Protein AF-E4YH10-F1 (afdb_monomer_lite)

pLDDT: mean 74.21, std 16.74, range [39.47, 96.31]

Sequence (115 aa):
MAQTSARSKVENLEGLCTPENDPGCDHICVMNPLYGALCNCHFGYKLYEDKKTCVLTREILEAGERELEENYAVPVAIICLVGALVIFIMSAVTWYCVTRTPETSHNGSVIVSYY

Organism: Oikopleura dioica (NCBI:txid34765)

Foldseek 3Di:
DDDDDDDDPPPPQQAAVDPVRHNQAPDDWDQDPVPGIFHDDDPQWDQDPVRHDTHGDPVVVVVVVVVCPPVPVVVVVVVVVVVVVVVVVVVVVVVVVVVPDDDPDDDDDDDDDDD

Secondary structure (DSSP, 8-state):
----------S-----SSTTS----SSEEEEETTTEEEEE--TTEEE-TTSS-EEEPHHHHHHHHHHHHHHHHHHHHHHHHHHHHHHHHHHHHHHHHHHH------S--------

Radius of gyration: 35.58 Å; chains: 1; bounding box: 69×24×108 Å

Structure (mmCIF, N/CA/C/O backbone):
data_AF-E4YH10-F1
#
_entry.id   AF-E4YH10-F1
#
loop_
_atom_site.group_PDB
_atom_site.id
_atom_site.type_symbol
_atom_site.label_atom_id
_atom_site.label_alt_id
_atom_site.label_comp_id
_atom_site.label_asym_id
_atom_site.label_entity_id
_atom_site.label_seq_id
_atom_site.pdbx_PDB_ins_code
_atom_site.Cartn_x
_atom_site.Cartn_y
_atom_site.Cartn_z
_atom_site.occupancy
_atom_site.B_iso_or_equiv
_atom_site.auth_seq_id
_atom_site.auth_comp_id
_atom_site.auth_asym_id
_atom_site.auth_atom_id
_atom_site.pdbx_PDB_model_num
ATOM 1 N N . MET A 1 1 ? -39.435 10.666 54.383 1.00 40.00 1 MET A N 1
ATOM 2 C CA . MET A 1 1 ? -38.283 10.970 53.510 1.00 40.00 1 MET A CA 1
ATOM 3 C C . MET A 1 1 ? -38.127 9.814 52.535 1.00 40.00 1 MET A C 1
ATOM 5 O O . MET A 1 1 ? -37.669 8.761 52.944 1.00 40.00 1 MET A O 1
ATOM 9 N N . ALA A 1 2 ? -38.574 9.967 51.292 1.00 39.47 2 ALA A N 1
ATOM 10 C CA . ALA A 1 2 ? -38.224 9.060 50.201 1.00 39.47 2 ALA A CA 1
ATOM 11 C C . ALA A 1 2 ? -38.155 9.916 48.935 1.00 39.47 2 ALA A C 1
ATOM 13 O O . ALA A 1 2 ? -39.159 10.187 48.285 1.00 39.47 2 ALA A O 1
ATOM 14 N N . GLN A 1 3 ? -36.969 10.463 48.683 1.00 47.22 3 GLN A N 1
ATOM 15 C CA . GLN A 1 3 ? -36.631 11.077 47.409 1.00 47.22 3 GLN A CA 1
ATOM 16 C C . GLN A 1 3 ? -36.174 9.941 46.490 1.00 47.22 3 GLN A C 1
ATOM 18 O O . GLN A 1 3 ? -35.105 9.381 46.711 1.00 47.22 3 GLN A O 1
ATOM 23 N N . THR A 1 4 ? -36.948 9.593 45.465 1.00 49.22 4 THR A N 1
ATOM 24 C CA . THR A 1 4 ? -36.428 8.832 44.319 1.00 49.22 4 THR A CA 1
ATOM 25 C C . THR A 1 4 ? -36.521 9.722 43.094 1.00 49.22 4 THR A C 1
ATOM 27 O O . THR A 1 4 ? -37.566 9.875 42.468 1.00 49.22 4 THR A O 1
ATOM 30 N N . SER A 1 5 ? -35.392 10.386 42.868 1.00 53.03 5 SER A N 1
ATOM 31 C CA . SER A 1 5 ? -35.070 11.301 41.782 1.00 53.03 5 SER A CA 1
ATOM 32 C C . SER A 1 5 ? -35.198 10.619 40.416 1.00 53.03 5 SER A C 1
ATOM 34 O O . SER A 1 5 ? -34.693 9.516 40.214 1.00 53.03 5 SER A O 1
ATOM 36 N N . ALA A 1 6 ? -35.868 11.287 39.480 1.00 66.00 6 ALA A N 1
ATOM 37 C CA . ALA A 1 6 ? -35.990 10.880 38.089 1.00 66.00 6 ALA A CA 1
ATOM 38 C C . ALA A 1 6 ? -34.638 10.953 37.355 1.00 66.00 6 ALA A C 1
ATOM 40 O O . ALA A 1 6 ? -33.930 11.955 37.462 1.00 66.00 6 ALA A O 1
ATOM 41 N N . ARG A 1 7 ? -34.320 9.961 36.511 1.00 46.22 7 ARG A N 1
ATOM 42 C CA . ARG A 1 7 ? -33.415 10.177 35.371 1.00 46.22 7 ARG A CA 1
ATOM 43 C C . ARG A 1 7 ? -33.702 9.206 34.221 1.00 46.22 7 ARG A C 1
ATOM 45 O O . ARG A 1 7 ? -33.315 8.050 34.256 1.00 46.22 7 ARG A O 1
ATOM 52 N N . SER A 1 8 ? -34.362 9.766 33.209 1.00 41.66 8 SER A N 1
ATOM 53 C CA . SER A 1 8 ? -34.231 9.488 31.775 1.00 41.66 8 SER A CA 1
ATOM 54 C C . SER A 1 8 ? -34.329 8.034 31.303 1.00 41.66 8 SER A C 1
ATOM 56 O O . SER A 1 8 ? -33.348 7.298 31.256 1.00 41.66 8 SER A O 1
ATOM 58 N N . LYS A 1 9 ? -35.503 7.695 30.766 1.00 49.12 9 LYS A N 1
ATOM 59 C CA . LYS A 1 9 ? -35.609 6.775 29.634 1.00 49.12 9 LYS A CA 1
ATOM 60 C C . LYS A 1 9 ? -34.739 7.348 28.506 1.00 49.12 9 LYS A C 1
ATOM 62 O O . LYS A 1 9 ? -35.106 8.345 27.895 1.00 49.12 9 LYS A O 1
ATOM 67 N N . VAL A 1 10 ? -33.533 6.813 28.324 1.00 49.00 10 VAL A N 1
ATOM 68 C CA . VAL A 1 10 ? -32.699 7.105 27.153 1.00 49.00 10 VAL A CA 1
ATOM 69 C C . VAL A 1 10 ? -33.369 6.392 25.985 1.00 49.00 10 VAL A C 1
ATOM 71 O O . VAL A 1 10 ? -33.226 5.186 25.810 1.00 49.00 10 VAL A O 1
ATOM 74 N N . GLU A 1 11 ? -34.186 7.122 25.234 1.00 46.09 11 GLU A N 1
ATOM 75 C CA . GLU A 1 11 ? -34.761 6.669 23.968 1.00 46.09 11 GLU A CA 1
ATOM 76 C C . GLU A 1 11 ? -33.664 6.645 22.891 1.00 46.09 11 GLU A C 1
ATOM 78 O O . GLU A 1 11 ? -33.634 7.507 22.021 1.00 46.09 11 GLU A O 1
ATOM 83 N N . ASN A 1 12 ? -32.720 5.700 23.012 1.00 43.00 12 ASN A N 1
ATOM 84 C CA . ASN A 1 12 ? -31.953 5.098 21.912 1.00 43.00 12 ASN A CA 1
ATOM 85 C C . ASN A 1 12 ? -31.092 3.920 22.432 1.00 43.00 12 ASN A C 1
ATOM 87 O O . ASN A 1 12 ? -29.883 4.047 22.610 1.00 43.00 12 ASN A O 1
ATOM 91 N N . LEU A 1 13 ? -31.712 2.780 22.762 1.00 51.66 13 LEU A N 1
ATOM 92 C CA . LEU A 1 13 ? -30.978 1.516 22.934 1.00 51.66 13 LEU A CA 1
ATOM 93 C C . LEU A 1 13 ? -30.876 0.839 21.562 1.00 51.66 13 LEU A C 1
ATOM 95 O O . LEU A 1 13 ? -31.667 -0.047 21.240 1.00 51.66 13 LEU A O 1
ATOM 99 N N . GLU A 1 14 ? -29.924 1.266 20.736 1.00 56.16 14 GLU A N 1
ATOM 100 C CA . GLU A 1 14 ? -29.507 0.448 19.596 1.00 56.16 14 GLU A CA 1
ATOM 101 C C . GLU A 1 14 ? -28.621 -0.690 20.129 1.00 56.16 14 GLU A C 1
ATOM 103 O O . GLU A 1 14 ? -27.421 -0.517 20.313 1.00 56.16 14 GLU A O 1
ATOM 108 N N . GLY A 1 15 ? -29.232 -1.840 20.426 1.00 65.62 15 GLY A N 1
ATOM 109 C CA . GLY A 1 15 ? -28.529 -3.104 20.683 1.00 65.62 15 GLY A CA 1
ATOM 110 C C . GLY A 1 15 ? -27.883 -3.271 22.066 1.00 65.62 15 GLY A C 1
ATOM 111 O O . GLY A 1 15 ? -27.618 -2.323 22.804 1.00 65.62 15 GLY A O 1
ATOM 112 N N . LEU A 1 16 ? -27.648 -4.531 22.430 1.00 76.62 16 LEU A N 1
ATOM 113 C CA . LEU A 1 16 ? -26.804 -4.951 23.552 1.00 76.62 16 LEU A CA 1
ATOM 114 C C . LEU A 1 16 ? -25.562 -5.613 22.948 1.00 76.62 16 LEU A C 1
ATOM 116 O O . LEU A 1 16 ? -25.636 -6.146 21.851 1.00 76.62 16 LEU A O 1
ATOM 120 N N . CYS A 1 17 ? -24.436 -5.672 23.658 1.00 82.62 17 CYS A N 1
ATOM 121 C CA . CYS A 1 17 ? -23.298 -6.479 23.194 1.00 82.62 17 CYS A CA 1
ATOM 122 C C . CYS A 1 17 ? -23.582 -7.983 23.391 1.00 82.62 17 CYS A C 1
ATOM 124 O O . CYS A 1 17 ? -22.970 -8.641 24.233 1.00 82.62 17 CYS A O 1
ATOM 126 N N . THR A 1 18 ? -24.577 -8.508 22.676 1.00 81.00 18 THR A N 1
ATOM 127 C CA . THR A 1 18 ? -24.990 -9.909 22.656 1.00 81.00 18 THR A CA 1
ATOM 128 C C . THR A 1 18 ? -25.047 -10.398 21.212 1.00 81.00 18 THR A C 1
ATOM 130 O O . THR A 1 18 ? -25.370 -9.623 20.315 1.00 81.00 18 THR A O 1
ATOM 133 N N . PRO A 1 19 ? -24.791 -11.693 20.965 1.00 74.81 19 PRO A N 1
ATOM 134 C CA . PRO A 1 19 ? -24.791 -12.245 19.609 1.00 74.81 19 PRO A CA 1
ATOM 135 C C . PRO A 1 19 ? -26.141 -12.107 18.883 1.00 74.81 19 PRO A C 1
ATOM 137 O O . PRO A 1 19 ? -26.181 -12.115 17.659 1.00 74.81 19 PRO A O 1
ATOM 140 N N . GLU A 1 20 ? -27.247 -11.981 19.620 1.00 74.75 20 GLU A N 1
ATOM 141 C CA . GLU A 1 20 ? -28.595 -11.827 19.057 1.00 74.75 20 GLU A CA 1
ATOM 142 C C . GLU A 1 20 ? -28.966 -10.371 18.735 1.00 74.75 20 GLU A C 1
ATOM 144 O O . GLU A 1 20 ? -29.889 -10.149 17.957 1.00 74.75 20 GLU A O 1
A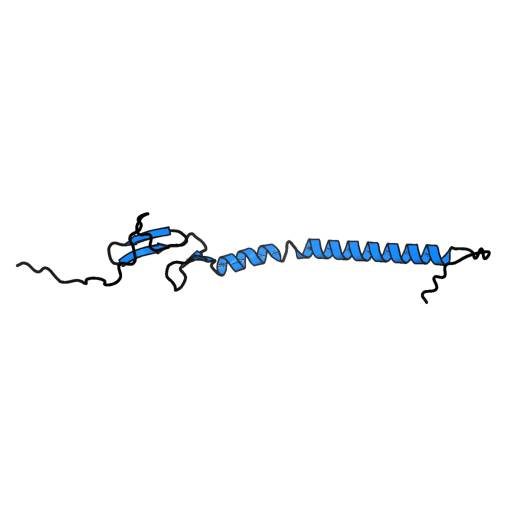TOM 149 N N . ASN A 1 21 ? -28.293 -9.381 19.334 1.00 67.88 21 ASN A N 1
ATOM 150 C CA . ASN A 1 21 ? -28.639 -7.960 19.200 1.00 67.88 21 ASN A CA 1
ATOM 151 C C . ASN A 1 21 ? -27.394 -7.070 19.082 1.00 67.88 21 ASN A C 1
ATOM 153 O O . ASN A 1 21 ? -27.331 -6.021 19.725 1.00 67.88 21 ASN A O 1
ATOM 157 N N . ASP A 1 22 ? -26.420 -7.491 18.272 1.00 74.06 22 ASP A N 1
ATOM 158 C CA . ASP A 1 22 ? -25.169 -6.757 18.100 1.00 74.06 22 ASP A CA 1
ATOM 159 C C . ASP A 1 22 ? -25.412 -5.388 17.426 1.00 74.06 22 ASP A C 1
ATOM 161 O O . ASP A 1 22 ? -26.100 -5.314 16.401 1.00 74.06 22 ASP A O 1
ATOM 165 N N . PRO A 1 23 ? -24.862 -4.290 17.972 1.00 78.44 23 PRO A N 1
ATOM 166 C CA . PRO A 1 23 ?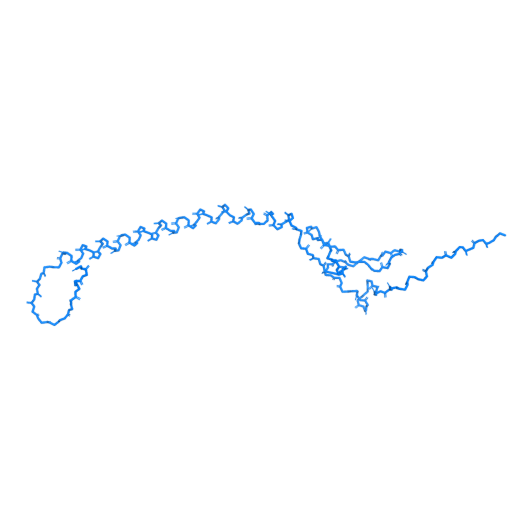 -25.011 -2.953 17.395 1.00 78.44 23 PRO A CA 1
ATOM 167 C C . PRO A 1 23 ? -24.250 -2.751 16.068 1.00 78.44 23 PRO A C 1
ATOM 169 O O . PRO A 1 23 ? -24.390 -1.690 15.450 1.00 78.44 23 PRO A O 1
ATOM 172 N N . GLY A 1 24 ? -23.472 -3.741 15.618 1.00 85.00 24 GLY A N 1
ATOM 173 C CA . GLY A 1 24 ? -22.691 -3.715 14.385 1.00 85.00 24 GLY A CA 1
ATOM 174 C C . GLY A 1 24 ? -21.337 -3.031 14.554 1.00 85.00 24 GLY A C 1
ATOM 175 O O . GLY A 1 24 ? -20.935 -2.267 13.680 1.00 85.00 24 GLY A O 1
ATOM 176 N N . CYS A 1 25 ? -20.661 -3.242 15.688 1.00 88.88 25 CYS A N 1
ATOM 177 C CA . CYS A 1 25 ? -19.339 -2.660 15.920 1.00 88.88 25 CYS A CA 1
ATOM 178 C C . CYS A 1 25 ? -18.274 -3.361 15.069 1.00 88.88 25 CYS A C 1
ATOM 180 O O . CYS A 1 25 ? -18.211 -4.584 15.033 1.00 88.88 25 CYS A O 1
ATOM 182 N N . ASP A 1 26 ? -17.384 -2.583 14.461 1.00 90.06 26 ASP A N 1
ATOM 183 C CA . ASP A 1 26 ? -16.307 -3.107 13.610 1.00 90.06 26 ASP A CA 1
ATOM 184 C C . ASP A 1 26 ? -15.244 -3.889 14.406 1.00 90.06 26 ASP A C 1
ATOM 186 O O . ASP A 1 26 ? -14.746 -4.924 13.971 1.00 90.06 26 ASP A O 1
ATOM 190 N N . HIS A 1 27 ? -14.928 -3.423 15.619 1.00 90.06 27 HIS A N 1
ATOM 191 C CA . HIS A 1 27 ? -13.914 -4.037 16.479 1.00 90.06 27 HIS A CA 1
ATOM 192 C C . HIS A 1 27 ? -14.487 -4.549 17.805 1.00 90.06 27 HIS A C 1
ATOM 194 O O . HIS A 1 27 ? -14.682 -5.747 17.985 1.00 90.06 27 HIS A O 1
ATOM 200 N N . ILE A 1 28 ? -14.704 -3.657 18.775 1.00 89.94 28 ILE A N 1
ATOM 201 C CA . ILE A 1 28 ? -15.020 -4.040 20.155 1.00 89.94 28 ILE A CA 1
ATOM 202 C C . ILE A 1 28 ? -16.363 -3.426 20.540 1.00 89.94 28 ILE A C 1
ATOM 204 O O . ILE A 1 28 ? -16.541 -2.217 20.429 1.00 89.94 28 ILE A O 1
ATOM 208 N N . CYS A 1 29 ? -17.285 -4.239 21.055 1.00 89.50 29 CYS A N 1
ATOM 209 C CA . CYS A 1 29 ? -18.520 -3.767 21.681 1.00 89.50 29 CYS A CA 1
ATOM 210 C C . CYS A 1 29 ? -18.356 -3.751 23.207 1.00 89.50 29 CYS A C 1
ATOM 212 O O . CYS A 1 29 ? -17.991 -4.762 23.809 1.00 89.50 29 CYS A O 1
ATOM 214 N N . VAL A 1 30 ? -18.632 -2.613 23.846 1.00 88.12 30 VAL A N 1
ATOM 215 C CA . VAL A 1 30 ? -18.589 -2.444 25.304 1.00 88.12 30 VAL A CA 1
ATOM 216 C C . VAL A 1 30 ? -19.934 -1.965 25.847 1.00 88.12 30 VAL A C 1
ATOM 218 O O . VAL A 1 30 ? -20.573 -1.078 25.295 1.00 88.12 30 VAL A O 1
ATOM 221 N N . MET A 1 31 ? -20.369 -2.537 26.969 1.00 85.31 31 MET A N 1
ATOM 222 C CA . MET A 1 31 ? -21.601 -2.133 27.654 1.00 85.31 31 MET A CA 1
ATOM 223 C C . MET A 1 31 ? -21.304 -1.045 28.686 1.00 85.31 31 MET A C 1
ATOM 225 O O . MET A 1 31 ? -20.633 -1.305 29.684 1.00 85.31 31 MET A O 1
ATOM 229 N N . ASN A 1 32 ? -21.832 0.163 28.475 1.00 80.56 32 ASN A N 1
ATOM 230 C CA . ASN A 1 32 ? -21.703 1.265 29.420 1.00 80.56 32 ASN A CA 1
ATOM 231 C C . ASN A 1 32 ? -22.976 1.428 30.279 1.00 80.56 32 ASN A C 1
ATOM 233 O O . ASN A 1 32 ? -24.060 1.641 29.729 1.00 80.56 32 ASN A O 1
ATOM 237 N N . PRO A 1 33 ? -22.873 1.445 31.622 1.00 75.31 33 PRO A N 1
ATOM 238 C CA . PRO A 1 33 ? -24.035 1.479 32.517 1.00 75.31 33 PRO A CA 1
ATOM 239 C C . PRO A 1 33 ? -24.890 2.754 32.415 1.00 75.31 33 PRO A C 1
ATOM 241 O O . PRO A 1 33 ? -26.039 2.742 32.844 1.00 75.31 33 PRO A O 1
ATOM 244 N N . LEU A 1 34 ? -24.356 3.850 31.859 1.00 75.38 34 LEU A N 1
ATOM 245 C CA . LEU A 1 34 ? -25.091 5.110 31.662 1.00 75.38 34 LEU A CA 1
ATOM 246 C C . LEU A 1 34 ? -25.552 5.341 30.213 1.00 75.38 34 LEU A C 1
ATOM 248 O O . LEU A 1 34 ? -26.454 6.145 29.997 1.00 75.38 34 LEU A O 1
ATOM 252 N N . TYR A 1 35 ? -24.916 4.694 29.230 1.00 70.25 35 TYR A N 1
ATOM 253 C CA . TYR A 1 35 ? -25.049 5.044 27.804 1.00 70.25 35 TYR A CA 1
ATOM 254 C C . TYR A 1 35 ? -25.411 3.853 26.901 1.00 70.25 35 TYR A C 1
ATOM 256 O O . TYR A 1 35 ? -25.606 4.058 25.711 1.00 70.25 35 TYR A O 1
ATOM 264 N N . GLY A 1 36 ? -25.543 2.636 27.440 1.00 80.19 36 GLY A N 1
ATOM 265 C CA . GLY A 1 36 ? -25.871 1.442 26.654 1.00 80.19 36 GLY A CA 1
ATOM 266 C C . GLY A 1 36 ? -24.659 0.845 25.934 1.00 80.19 36 GLY A C 1
ATOM 267 O O . GLY A 1 36 ? -23.522 1.024 26.379 1.00 80.19 36 GLY A O 1
ATOM 268 N N . ALA A 1 37 ? -24.903 0.095 24.857 1.00 83.06 37 ALA A N 1
ATOM 269 C CA . ALA A 1 37 ? -23.848 -0.491 24.036 1.00 83.06 37 ALA A CA 1
ATOM 270 C C . ALA A 1 37 ? -23.072 0.601 23.278 1.00 83.06 37 ALA A C 1
ATOM 272 O O . ALA A 1 37 ? -23.658 1.485 22.658 1.00 83.06 37 ALA A O 1
ATOM 273 N N . LEU A 1 38 ? -21.743 0.546 23.349 1.00 85.94 38 LEU A N 1
ATOM 274 C CA . LEU A 1 38 ? -20.821 1.485 22.718 1.00 85.94 38 LEU A CA 1
ATOM 275 C C 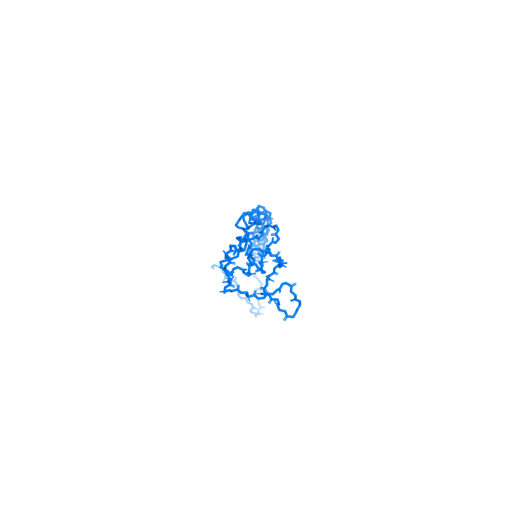. LEU A 1 38 ? -19.767 0.712 21.925 1.00 85.94 38 LEU A C 1
ATOM 277 O O . LEU A 1 38 ? -19.256 -0.299 22.403 1.00 85.94 38 LEU A O 1
ATOM 281 N N . CYS A 1 39 ? -19.389 1.213 20.753 1.00 90.12 39 CYS A N 1
ATOM 282 C CA . CYS A 1 39 ? -18.283 0.646 19.990 1.00 90.12 39 CYS A CA 1
ATOM 283 C C . CYS A 1 39 ? -16.952 1.285 20.394 1.00 90.12 39 CYS A C 1
ATOM 285 O O . CYS A 1 39 ? -16.875 2.484 20.664 1.00 90.12 39 CYS A O 1
ATOM 287 N N . ASN A 1 40 ? -15.895 0.480 20.421 1.00 89.62 40 ASN A N 1
ATOM 288 C CA . ASN A 1 40 ? -14.534 0.907 20.702 1.00 89.62 40 ASN A CA 1
ATOM 289 C C . ASN A 1 40 ? -13.560 0.256 19.710 1.00 89.62 40 ASN A C 1
ATOM 291 O O . ASN A 1 40 ? -13.811 -0.837 19.203 1.00 89.62 40 ASN A O 1
ATOM 295 N N . CYS A 1 41 ? -12.441 0.924 19.439 1.00 92.56 41 CYS A N 1
ATOM 296 C CA . CYS A 1 41 ? -11.475 0.486 18.433 1.00 92.56 41 CYS A CA 1
ATOM 297 C C . CYS A 1 41 ? -10.166 0.001 19.066 1.00 92.56 41 CYS A C 1
ATOM 299 O O . CYS A 1 41 ? -9.785 0.438 20.153 1.00 92.56 41 CYS A O 1
ATOM 301 N N . HIS A 1 42 ? -9.461 -0.896 18.371 1.00 90.19 42 HIS A N 1
ATOM 302 C CA . HIS A 1 42 ? -8.101 -1.284 18.737 1.00 90.19 42 HIS A CA 1
ATOM 303 C C . HIS A 1 42 ? -7.114 -0.117 18.596 1.00 90.19 42 HIS A C 1
ATOM 305 O O . HIS A 1 42 ? -7.393 0.884 17.933 1.00 90.19 42 HIS A O 1
ATOM 311 N N . PHE A 1 43 ? -5.942 -0.257 19.225 1.00 88.12 43 PHE A N 1
ATOM 312 C CA . PHE A 1 43 ? -4.873 0.733 19.124 1.00 88.12 43 PHE A CA 1
ATOM 313 C C . PHE A 1 43 ? -4.575 1.057 17.658 1.00 88.12 43 PHE A C 1
ATOM 315 O O . PHE A 1 43 ? -4.449 0.153 16.832 1.00 88.12 43 PHE A O 1
ATOM 322 N N . GLY A 1 44 ? -4.471 2.350 17.353 1.00 86.25 44 GLY A N 1
ATOM 323 C CA . GLY A 1 44 ? -4.225 2.810 15.994 1.00 86.25 44 GLY A CA 1
ATOM 324 C C . GLY A 1 44 ? -5.455 3.056 15.134 1.00 86.25 44 GLY A C 1
ATOM 325 O O . GLY A 1 44 ? -5.332 3.516 14.003 1.00 86.25 44 GLY A O 1
ATOM 326 N N . TYR A 1 45 ? -6.640 2.801 15.677 1.00 90.44 45 TYR A N 1
ATOM 327 C CA . TYR A 1 45 ? -7.904 3.077 15.021 1.00 90.44 45 TYR A CA 1
ATOM 328 C C . TYR A 1 45 ? -8.720 4.054 15.858 1.00 90.44 45 TYR A C 1
ATOM 330 O O . TYR A 1 45 ? -8.708 4.022 17.090 1.00 90.44 45 TYR A O 1
ATOM 338 N N . LYS A 1 46 ? -9.450 4.928 15.176 1.00 89.94 46 LYS A N 1
ATOM 339 C CA . LYS A 1 46 ? -10.373 5.880 15.778 1.00 89.94 46 LYS A CA 1
ATOM 340 C C . LYS A 1 46 ? -11.786 5.562 15.318 1.00 89.94 46 LYS A C 1
ATOM 342 O O . LYS A 1 46 ? -12.004 5.252 14.150 1.00 89.94 46 LYS A O 1
ATOM 347 N N . LEU A 1 47 ? -12.736 5.651 16.243 1.00 90.25 47 LEU A N 1
ATOM 348 C CA . LEU A 1 47 ? -14.146 5.460 15.930 1.00 90.25 47 LEU A CA 1
ATOM 349 C C . LEU A 1 47 ? -14.619 6.580 14.996 1.00 90.25 47 LEU A C 1
ATOM 351 O O . LEU A 1 47 ? -14.361 7.759 15.259 1.00 90.25 47 LEU A O 1
ATOM 355 N N . TYR A 1 48 ? -15.263 6.199 13.901 1.00 88.75 48 TYR A N 1
ATOM 356 C CA . TYR A 1 48 ? -15.807 7.115 12.910 1.00 88.75 48 TYR A CA 1
ATOM 357 C C . TYR A 1 48 ? -17.099 7.776 13.422 1.00 88.75 48 TYR A C 1
ATOM 359 O O . TYR A 1 48 ? -17.661 7.389 14.449 1.00 88.75 48 TYR A O 1
ATOM 367 N N . GLU A 1 49 ? -17.576 8.808 12.722 1.00 86.25 49 GLU A N 1
ATOM 368 C CA . GLU A 1 49 ? -18.748 9.608 13.131 1.00 86.25 49 GLU A CA 1
ATOM 369 C C . GLU A 1 49 ? -20.052 8.791 13.188 1.00 86.25 49 GLU A C 1
ATOM 371 O O . GLU A 1 49 ? -21.008 9.170 13.864 1.00 86.25 49 GLU A O 1
ATOM 376 N N . ASP A 1 50 ? -20.083 7.639 12.514 1.00 84.44 50 ASP A N 1
ATOM 377 C CA . ASP A 1 50 ? -21.183 6.673 12.569 1.00 84.44 50 ASP A CA 1
ATOM 378 C C . ASP A 1 50 ? -21.237 5.879 13.890 1.00 84.44 50 ASP A C 1
ATOM 380 O O . ASP A 1 50 ? -22.188 5.130 14.113 1.00 84.44 50 ASP A O 1
ATOM 384 N N . LYS A 1 51 ? -20.238 6.052 14.771 1.00 83.12 51 LYS A N 1
ATOM 385 C CA . LYS A 1 51 ? -20.064 5.371 16.064 1.00 83.12 51 LYS A CA 1
ATOM 386 C C . LYS A 1 51 ? -19.988 3.846 15.970 1.00 83.12 51 LYS A C 1
ATOM 388 O O . LYS A 1 51 ? -20.155 3.181 16.991 1.00 83.12 51 LYS A O 1
ATOM 393 N N . LYS A 1 52 ? -19.736 3.300 14.779 1.00 85.19 52 LYS A N 1
ATOM 394 C CA . LYS A 1 52 ? -19.739 1.855 14.508 1.00 85.19 52 LYS A CA 1
ATOM 395 C C . LYS A 1 52 ? -18.460 1.405 13.813 1.00 85.19 52 LYS A C 1
ATOM 397 O O . LYS A 1 52 ? -17.904 0.379 14.203 1.00 85.19 52 LYS A O 1
ATOM 402 N N . THR A 1 53 ? -17.965 2.180 12.848 1.00 89.19 53 THR A N 1
ATOM 403 C CA . THR A 1 53 ? -16.772 1.827 12.067 1.00 89.19 53 THR A CA 1
ATOM 404 C C . THR A 1 53 ? -15.488 2.368 12.683 1.00 89.19 53 THR A C 1
ATOM 406 O O . THR A 1 53 ? -15.464 3.438 13.299 1.00 89.19 53 THR A O 1
ATOM 409 N N . CYS A 1 54 ? -14.396 1.617 12.536 1.00 92.69 54 CYS A N 1
ATOM 410 C CA . CYS A 1 54 ? -13.084 1.991 13.041 1.00 92.69 54 CYS A CA 1
ATOM 411 C C . CYS A 1 54 ? -12.162 2.365 11.876 1.00 92.69 54 CYS A C 1
ATOM 413 O O . CYS A 1 54 ? -11.782 1.526 11.067 1.00 92.69 54 CYS A O 1
ATOM 415 N N . VAL A 1 55 ? -11.750 3.632 11.801 1.00 91.31 55 VAL A N 1
ATOM 416 C CA . VAL A 1 55 ? -10.839 4.118 10.755 1.00 91.31 55 VAL A CA 1
ATOM 417 C C . VAL A 1 55 ? -9.412 4.214 11.276 1.00 91.31 55 VAL A C 1
ATOM 419 O O . VAL A 1 55 ? -9.184 4.630 12.412 1.00 91.31 55 VAL A O 1
ATOM 422 N N . LEU A 1 56 ? -8.439 3.833 10.448 1.00 89.81 56 LEU A N 1
ATOM 423 C CA . LEU A 1 56 ? -7.024 3.931 10.801 1.00 89.81 56 LEU A CA 1
ATOM 424 C C . LEU A 1 56 ? -6.652 5.400 11.064 1.00 89.81 56 LEU A C 1
ATOM 426 O O . LEU A 1 56 ? -7.059 6.300 10.323 1.00 89.81 56 LEU A O 1
ATOM 430 N N . THR A 1 57 ? -5.902 5.666 12.133 1.00 87.00 57 THR A N 1
ATOM 431 C CA . THR A 1 57 ? -5.487 7.033 12.452 1.00 87.00 57 THR A CA 1
ATOM 432 C C . THR A 1 57 ? -4.455 7.537 11.448 1.00 87.00 57 THR A C 1
ATOM 434 O O . THR A 1 57 ? -3.585 6.795 10.989 1.00 87.00 57 THR A O 1
ATOM 437 N N . ARG A 1 58 ? -4.524 8.841 11.135 1.00 78.50 58 ARG A N 1
ATOM 438 C CA . ARG A 1 58 ? -3.527 9.518 10.286 1.00 78.50 58 ARG A CA 1
ATOM 439 C C . ARG A 1 58 ? -2.102 9.295 10.782 1.00 78.50 58 ARG A C 1
ATOM 441 O O . ARG A 1 58 ? -1.219 9.083 9.973 1.00 78.50 58 ARG A O 1
ATOM 448 N N . GLU A 1 59 ? -1.909 9.238 12.094 1.00 76.31 59 GLU A N 1
ATOM 449 C CA . GLU A 1 59 ? -0.609 8.975 12.718 1.00 76.31 59 GLU A CA 1
ATOM 450 C C . GLU A 1 59 ? 0.005 7.628 12.287 1.00 76.31 59 GLU A C 1
ATOM 452 O O . GLU A 1 59 ? 1.216 7.544 12.103 1.00 76.31 59 GLU A O 1
ATOM 457 N N . ILE A 1 60 ? -0.810 6.583 12.076 1.00 73.12 60 ILE A N 1
ATOM 458 C CA . ILE A 1 60 ? -0.331 5.273 11.599 1.00 73.12 60 ILE A CA 1
ATOM 459 C C . ILE A 1 60 ? -0.238 5.220 10.078 1.00 73.12 60 ILE A C 1
ATOM 461 O O . ILE A 1 60 ? 0.678 4.592 9.553 1.00 73.12 60 ILE A O 1
ATOM 465 N N . LEU A 1 61 ? -1.135 5.906 9.367 1.00 75.56 61 LEU A N 1
ATOM 466 C CA . LEU A 1 61 ? -1.011 6.076 7.917 1.00 75.56 61 LEU A CA 1
ATOM 467 C C . LEU A 1 61 ? 0.312 6.773 7.565 1.00 75.56 61 LEU A C 1
ATOM 469 O O . LEU A 1 61 ? 1.055 6.286 6.723 1.00 75.56 61 LEU A O 1
ATOM 473 N N . GLU A 1 62 ? 0.666 7.831 8.292 1.00 71.56 62 GLU A N 1
ATOM 474 C CA . GLU A 1 62 ? 1.925 8.566 8.134 1.00 71.56 62 GLU A CA 1
ATOM 475 C C . GLU A 1 62 ? 3.153 7.750 8.571 1.00 71.56 62 GLU A C 1
ATOM 477 O O . GLU A 1 62 ? 4.240 7.939 8.027 1.00 71.56 62 GLU A O 1
ATOM 482 N N . ALA A 1 63 ? 3.005 6.832 9.532 1.00 67.12 63 ALA A N 1
ATOM 483 C CA . ALA A 1 63 ? 4.064 5.890 9.891 1.00 67.12 63 ALA A CA 1
ATOM 484 C C . ALA A 1 63 ? 4.271 4.811 8.812 1.00 67.12 63 ALA A C 1
ATOM 486 O O . ALA A 1 63 ? 5.406 4.421 8.562 1.00 67.12 63 ALA A O 1
ATOM 487 N N . GLY A 1 64 ? 3.201 4.361 8.147 1.00 60.53 64 GLY A N 1
ATOM 488 C CA . GLY A 1 64 ? 3.272 3.397 7.045 1.00 60.53 64 GLY A CA 1
ATOM 489 C C . GLY A 1 64 ? 3.802 3.996 5.740 1.00 60.53 64 GLY A C 1
ATOM 490 O O . GLY A 1 64 ? 4.513 3.326 4.997 1.00 60.53 64 GLY A O 1
ATOM 491 N N . GLU A 1 65 ? 3.514 5.271 5.476 1.00 60.28 65 GLU A N 1
ATOM 492 C CA . GLU A 1 65 ? 3.979 5.963 4.267 1.00 60.28 65 GLU A CA 1
ATOM 493 C C . GLU A 1 65 ? 5.494 6.238 4.293 1.00 60.28 65 GLU A C 1
ATOM 495 O O . GLU A 1 65 ? 6.152 6.182 3.255 1.00 60.28 65 GLU A O 1
ATOM 500 N N . ARG A 1 66 ? 6.090 6.433 5.481 1.00 47.97 66 ARG A N 1
ATOM 501 C CA . ARG A 1 66 ? 7.549 6.612 5.624 1.00 47.97 66 ARG A CA 1
ATOM 502 C C . ARG A 1 66 ? 8.368 5.328 5.470 1.00 47.97 66 ARG A C 1
ATOM 504 O O . ARG A 1 66 ? 9.569 5.416 5.243 1.00 47.97 66 ARG A O 1
ATOM 511 N N . GLU A 1 67 ? 7.742 4.157 5.527 1.00 52.44 67 GLU A N 1
ATOM 512 C CA . GLU A 1 67 ? 8.413 2.875 5.263 1.00 52.44 67 GLU A CA 1
ATOM 513 C C . GLU A 1 67 ? 8.481 2.554 3.755 1.00 52.44 67 GLU A C 1
ATOM 515 O O . GLU A 1 67 ? 9.273 1.709 3.330 1.00 52.44 67 GLU A O 1
ATOM 520 N N . LEU A 1 68 ? 7.675 3.227 2.921 1.00 53.47 68 LEU A N 1
ATOM 521 C CA . LEU A 1 68 ? 7.602 2.951 1.484 1.00 53.47 68 LEU A CA 1
ATOM 522 C C . LEU A 1 68 ? 8.538 3.830 0.643 1.00 53.47 68 LEU A C 1
ATOM 524 O O . LEU A 1 68 ? 8.934 3.403 -0.436 1.00 53.47 68 LEU A O 1
ATOM 528 N N . GLU A 1 69 ? 8.929 5.024 1.098 1.00 54.56 69 GLU A N 1
ATOM 529 C CA . GLU A 1 69 ? 9.681 5.951 0.236 1.00 54.56 69 GLU A CA 1
ATOM 530 C C . GLU A 1 69 ? 11.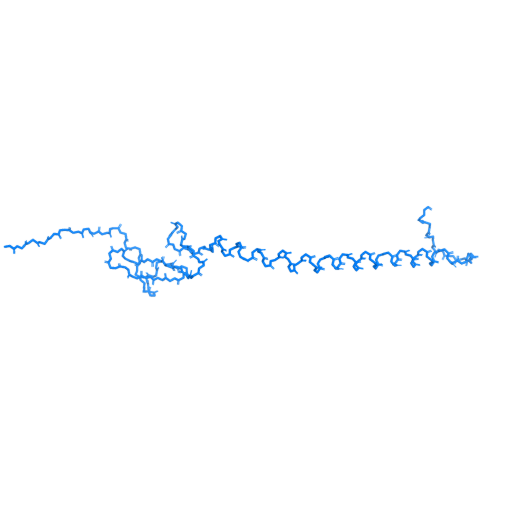205 5.709 0.249 1.00 54.56 69 GLU A C 1
ATOM 532 O O . GLU A 1 69 ? 11.827 5.693 -0.815 1.00 54.56 69 GLU A O 1
ATOM 537 N N . GLU A 1 70 ? 11.828 5.388 1.390 1.00 55.12 70 GLU A N 1
ATOM 538 C CA . GLU A 1 70 ? 13.286 5.146 1.422 1.00 55.12 70 GLU A CA 1
ATOM 539 C C . GLU A 1 70 ? 13.691 3.742 0.942 1.00 55.12 70 GLU A C 1
ATOM 541 O O . GLU A 1 70 ? 14.717 3.582 0.276 1.00 55.12 70 GLU A O 1
ATOM 546 N N . ASN A 1 71 ? 12.873 2.715 1.197 1.00 57.69 71 ASN A N 1
ATOM 547 C CA . ASN A 1 71 ? 13.202 1.335 0.819 1.00 57.69 71 ASN A CA 1
ATOM 548 C C . ASN A 1 71 ? 12.846 1.002 -0.647 1.00 57.69 71 ASN A C 1
ATOM 550 O O . ASN A 1 71 ? 13.341 0.017 -1.193 1.00 57.69 71 ASN A O 1
ATOM 554 N N . TYR A 1 72 ? 12.013 1.820 -1.308 1.00 64.50 72 TYR A N 1
ATOM 555 C CA . TYR A 1 72 ? 11.603 1.640 -2.710 1.00 64.50 72 TYR A CA 1
ATOM 556 C C . TYR A 1 72 ? 12.387 2.526 -3.695 1.00 64.50 72 TYR A C 1
ATOM 558 O O . TYR A 1 72 ? 12.615 2.122 -4.836 1.00 64.50 72 TYR A O 1
ATOM 566 N N . ALA A 1 73 ? 12.888 3.694 -3.274 1.00 69.00 73 ALA A N 1
ATOM 567 C CA . ALA A 1 73 ? 13.670 4.573 -4.151 1.00 69.00 73 ALA A CA 1
ATOM 568 C C . ALA A 1 73 ? 15.004 3.940 -4.597 1.00 69.00 73 ALA A C 1
ATOM 570 O O . ALA A 1 73 ? 15.376 4.007 -5.772 1.00 69.00 73 ALA A O 1
ATOM 571 N N . VAL A 1 74 ? 15.705 3.275 -3.674 1.00 70.12 74 VAL A N 1
ATOM 572 C CA . VAL A 1 74 ? 16.993 2.612 -3.935 1.00 70.12 74 VAL A CA 1
ATOM 573 C C . VAL A 1 74 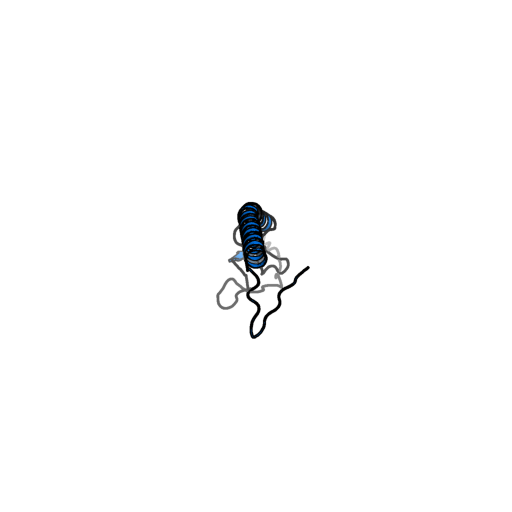? 16.876 1.465 -4.959 1.00 70.12 74 VAL A C 1
ATOM 575 O O . VAL A 1 74 ? 17.625 1.481 -5.940 1.00 70.12 74 VAL A O 1
ATOM 578 N N . PRO A 1 75 ? 15.949 0.492 -4.832 1.00 79.00 75 PRO A N 1
ATOM 579 C CA . PRO A 1 75 ? 15.811 -0.576 -5.823 1.00 79.00 75 PRO A CA 1
ATOM 580 C C . PRO A 1 75 ? 15.331 -0.067 -7.187 1.00 79.00 75 PRO A C 1
ATOM 582 O O . PRO A 1 75 ? 15.805 -0.564 -8.208 1.00 79.00 75 PRO A O 1
ATOM 585 N N . VAL A 1 76 ? 14.460 0.948 -7.241 1.00 82.69 76 VAL A N 1
ATOM 586 C CA . VAL A 1 76 ? 14.006 1.535 -8.514 1.00 82.69 76 VAL A CA 1
ATOM 587 C C . VAL A 1 76 ? 15.159 2.212 -9.253 1.00 82.69 76 VAL A C 1
ATOM 589 O O . VAL A 1 76 ? 15.324 1.994 -10.453 1.00 82.69 76 VAL A O 1
ATOM 592 N N . ALA A 1 77 ? 16.005 2.970 -8.549 1.00 85.69 77 ALA A N 1
ATOM 593 C CA . ALA A 1 77 ? 17.193 3.572 -9.148 1.00 85.69 77 ALA A CA 1
ATOM 594 C C . ALA A 1 77 ? 18.138 2.505 -9.728 1.00 85.69 77 ALA A C 1
ATOM 596 O O . ALA A 1 77 ? 18.598 2.641 -10.861 1.00 85.69 77 ALA A O 1
ATOM 597 N N . ILE A 1 78 ? 18.373 1.408 -8.999 1.00 87.56 78 ILE A N 1
ATOM 598 C CA . ILE A 1 78 ? 19.217 0.296 -9.464 1.00 87.56 78 ILE A CA 1
ATOM 599 C C . ILE A 1 78 ? 18.617 -0.370 -10.710 1.00 87.56 78 ILE A C 1
ATOM 601 O O . ILE A 1 78 ? 19.336 -0.583 -11.684 1.00 87.56 78 ILE A O 1
ATOM 605 N N . ILE A 1 79 ? 17.312 -0.658 -10.722 1.00 90.06 79 ILE A N 1
ATOM 606 C CA . ILE A 1 79 ? 16.631 -1.263 -11.879 1.00 90.06 79 ILE A CA 1
ATOM 607 C C . ILE A 1 79 ? 16.738 -0.351 -13.107 1.00 90.06 79 ILE A C 1
ATOM 609 O O . ILE A 1 79 ? 17.070 -0.827 -14.193 1.00 90.06 79 ILE A O 1
ATOM 613 N N . CYS A 1 80 ? 16.526 0.958 -12.942 1.00 93.06 80 CYS A N 1
ATOM 614 C CA . CYS A 1 80 ? 16.672 1.937 -14.020 1.00 93.06 80 CYS A CA 1
ATOM 615 C C . CYS A 1 80 ? 18.108 1.997 -14.559 1.00 93.06 80 CYS A C 1
ATOM 617 O O . CYS A 1 80 ? 18.305 2.015 -15.774 1.00 93.06 80 CYS A O 1
ATOM 619 N N . LEU A 1 81 ? 19.113 1.983 -13.679 1.00 94.44 81 LEU A N 1
ATOM 620 C CA . LEU A 1 81 ? 20.524 1.984 -14.075 1.00 94.44 81 LEU A CA 1
ATOM 621 C C . LEU A 1 81 ? 20.905 0.707 -14.829 1.00 94.44 81 LEU A C 1
ATOM 623 O O . LEU A 1 81 ? 21.534 0.784 -15.884 1.00 94.44 81 LEU A O 1
ATOM 627 N N . VAL A 1 82 ? 20.492 -0.461 -14.329 1.00 95.38 82 VAL A N 1
ATOM 628 C CA . VAL A 1 82 ? 20.731 -1.749 -14.996 1.00 95.38 82 VAL A CA 1
ATOM 629 C C . VAL A 1 82 ? 20.020 -1.786 -16.351 1.00 95.38 82 VAL A C 1
ATOM 631 O O . VAL A 1 82 ? 20.628 -2.177 -17.345 1.00 95.38 82 VAL A O 1
ATOM 634 N N . GLY A 1 83 ? 18.771 -1.318 -16.424 1.00 95.06 83 GLY A N 1
ATOM 635 C CA . GLY A 1 83 ? 18.014 -1.223 -17.672 1.00 95.06 83 GLY A CA 1
ATOM 636 C C . GLY A 1 83 ? 18.694 -0.326 -18.709 1.00 95.06 83 GLY A C 1
ATOM 637 O O . GLY A 1 83 ? 18.891 -0.746 -19.849 1.00 95.06 83 GLY A O 1
ATOM 638 N N . ALA A 1 84 ? 19.122 0.876 -18.314 1.00 96.31 84 ALA A N 1
ATOM 639 C CA . ALA A 1 84 ? 19.834 1.802 -19.195 1.00 96.31 84 ALA A CA 1
ATOM 640 C C . ALA A 1 84 ? 21.165 1.219 -19.698 1.00 96.31 84 ALA A C 1
ATOM 642 O O . ALA A 1 84 ? 21.486 1.343 -20.881 1.00 96.31 84 ALA A O 1
ATOM 643 N N . LEU A 1 85 ? 21.912 0.531 -18.828 1.00 96.31 85 LEU A N 1
ATOM 644 C CA . LEU A 1 85 ? 23.166 -0.138 -19.176 1.00 96.31 85 LEU A CA 1
ATOM 645 C C . LEU A 1 85 ? 22.925 -1.247 -20.212 1.00 96.31 85 LEU A C 1
ATOM 647 O O . LEU A 1 85 ? 23.612 -1.299 -21.232 1.00 96.31 85 LEU A O 1
ATOM 651 N N . VAL A 1 86 ? 21.915 -2.096 -20.004 1.00 95.75 86 VAL A N 1
ATOM 652 C CA . VAL A 1 86 ? 21.560 -3.170 -20.946 1.00 95.75 86 VAL A CA 1
ATOM 653 C C . VAL A 1 86 ? 21.150 -2.602 -22.304 1.00 95.75 86 VAL A C 1
ATOM 655 O O . VAL A 1 86 ? 21.633 -3.081 -23.327 1.00 95.75 86 VAL A O 1
ATOM 658 N N . ILE A 1 87 ? 20.319 -1.557 -22.335 1.00 94.75 87 ILE A N 1
ATOM 659 C CA . ILE A 1 87 ? 19.917 -0.891 -23.583 1.00 94.75 87 ILE A CA 1
ATOM 660 C C . ILE A 1 87 ? 21.141 -0.325 -24.306 1.00 94.75 87 ILE A C 1
ATOM 662 O O . ILE A 1 87 ? 21.294 -0.530 -25.510 1.00 94.75 87 ILE A O 1
ATOM 666 N N . PHE A 1 88 ? 22.040 0.337 -23.575 1.00 96.19 88 PHE A N 1
ATOM 667 C CA . PHE A 1 88 ? 23.260 0.892 -24.148 1.00 96.19 88 PHE A CA 1
ATOM 668 C C . PHE A 1 88 ? 24.147 -0.207 -24.747 1.00 96.19 88 PHE A C 1
ATOM 670 O O . PHE A 1 88 ? 24.569 -0.091 -25.896 1.00 96.19 88 PHE A O 1
ATOM 677 N N . ILE A 1 89 ? 24.348 -1.324 -24.041 1.00 95.38 89 ILE A N 1
ATOM 678 C CA . ILE A 1 89 ? 25.093 -2.476 -24.568 1.00 95.38 89 ILE A CA 1
ATOM 679 C C . ILE A 1 89 ? 24.419 -3.044 -25.817 1.00 95.38 89 ILE A C 1
ATOM 681 O O . ILE A 1 89 ? 25.097 -3.253 -26.819 1.00 95.38 89 ILE A O 1
ATOM 685 N N . MET A 1 90 ? 23.104 -3.267 -25.799 1.00 91.38 90 MET A N 1
ATOM 686 C CA . MET A 1 90 ? 22.390 -3.823 -26.953 1.00 91.38 90 MET A CA 1
ATOM 687 C C . MET A 1 90 ? 22.443 -2.880 -28.156 1.00 91.38 90 MET A C 1
ATOM 689 O O . MET A 1 90 ? 22.641 -3.343 -29.279 1.00 91.38 90 MET A O 1
ATOM 693 N N . SER A 1 91 ? 22.358 -1.564 -27.939 1.00 92.25 91 SER A N 1
ATOM 694 C CA . SER A 1 91 ? 22.553 -0.575 -29.004 1.00 92.25 91 SER A CA 1
ATOM 695 C C . SER A 1 91 ? 23.975 -0.602 -29.566 1.00 92.25 91 SER A C 1
ATOM 697 O O . SER A 1 91 ? 24.144 -0.596 -30.783 1.00 92.25 91 SER A O 1
ATOM 699 N N . ALA A 1 92 ? 24.996 -0.724 -28.712 1.00 93.00 92 ALA A N 1
ATOM 700 C CA . ALA A 1 92 ? 26.394 -0.769 -29.126 1.00 93.00 92 ALA A CA 1
ATOM 701 C C . ALA A 1 92 ? 26.726 -2.067 -29.876 1.00 93.00 92 ALA A C 1
ATOM 703 O O . ALA A 1 92 ? 27.421 -2.030 -30.887 1.00 93.00 92 ALA A O 1
ATOM 704 N N . VAL A 1 93 ? 26.198 -3.207 -29.422 1.00 91.19 93 VAL A N 1
ATOM 705 C CA . VAL A 1 93 ? 26.336 -4.506 -30.098 1.00 91.19 93 VAL A CA 1
ATOM 706 C C . VAL A 1 93 ? 25.624 -4.480 -31.442 1.00 91.19 93 VAL A C 1
ATOM 708 O O . VAL A 1 93 ? 26.211 -4.882 -32.439 1.00 91.19 93 VAL A O 1
ATOM 711 N N . THR A 1 94 ? 24.398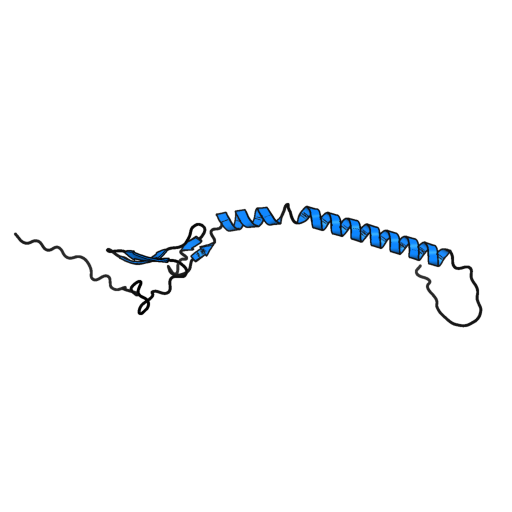 -3.959 -31.497 1.00 86.62 94 THR A N 1
ATOM 712 C CA . THR A 1 94 ? 23.652 -3.828 -32.756 1.00 86.62 94 THR A CA 1
ATOM 713 C C . THR A 1 94 ? 24.409 -2.936 -33.737 1.00 86.62 94 THR A C 1
ATOM 715 O O . THR A 1 94 ? 24.641 -3.343 -34.872 1.00 86.62 94 THR A O 1
ATOM 718 N N . TRP A 1 95 ? 24.880 -1.768 -33.290 1.00 87.12 95 TRP A N 1
ATOM 719 C CA . TRP A 1 95 ? 25.716 -0.869 -34.086 1.00 87.12 95 TRP A CA 1
ATOM 720 C C . TRP A 1 95 ? 26.984 -1.562 -34.588 1.00 87.12 95 TRP A C 1
ATOM 722 O O . TRP A 1 95 ? 27.311 -1.508 -35.772 1.00 87.12 95 TRP A O 1
ATOM 732 N N . TYR A 1 96 ? 27.693 -2.256 -33.701 1.00 87.44 96 TYR A N 1
ATOM 733 C CA . TYR A 1 96 ? 28.899 -2.991 -34.051 1.00 87.44 96 TYR A CA 1
ATOM 734 C C . TYR A 1 96 ? 28.628 -4.089 -35.082 1.00 87.44 96 TYR A C 1
ATOM 736 O O . TYR A 1 96 ? 29.362 -4.201 -36.056 1.00 87.44 96 TYR A O 1
ATOM 744 N N . CYS A 1 97 ? 27.566 -4.876 -34.909 1.00 82.69 97 CYS A N 1
ATOM 745 C CA . CYS A 1 97 ? 27.176 -5.924 -35.847 1.00 82.69 97 CYS A CA 1
ATOM 746 C C . CYS A 1 97 ? 26.807 -5.351 -37.218 1.00 82.69 97 CYS A C 1
ATOM 748 O O . CYS A 1 97 ? 27.302 -5.853 -38.223 1.00 82.69 97 CYS A O 1
ATOM 750 N N . VAL A 1 98 ? 26.003 -4.282 -37.258 1.00 80.12 98 VAL A N 1
ATOM 751 C CA . VAL A 1 98 ? 25.604 -3.600 -38.501 1.00 80.12 98 VAL A CA 1
ATOM 752 C C . VAL A 1 98 ? 26.817 -3.010 -39.219 1.00 80.12 98 VAL A C 1
ATOM 754 O O . VAL A 1 98 ? 26.967 -3.175 -40.424 1.00 80.12 98 VAL A O 1
ATOM 757 N N . THR A 1 99 ? 27.727 -2.363 -38.490 1.00 79.19 99 THR A N 1
ATOM 758 C CA . THR A 1 99 ? 28.932 -1.765 -39.089 1.00 79.19 99 THR A CA 1
ATOM 759 C C . THR A 1 99 ? 29.979 -2.794 -39.523 1.00 79.19 99 THR A C 1
ATOM 761 O O . THR A 1 99 ? 30.843 -2.472 -40.336 1.00 79.19 99 THR A O 1
ATOM 764 N N . ARG A 1 100 ? 29.922 -4.031 -39.009 1.00 68.81 100 ARG A N 1
ATOM 765 C CA . ARG A 1 100 ? 30.880 -5.098 -39.329 1.00 68.81 100 ARG A CA 1
ATOM 766 C C . ARG A 1 100 ? 30.439 -6.074 -40.405 1.00 68.81 100 ARG A C 1
ATOM 768 O O . ARG A 1 100 ? 31.293 -6.864 -40.794 1.00 68.81 100 ARG A O 1
ATOM 775 N N . THR A 1 101 ? 29.189 -6.093 -40.866 1.00 61.53 101 THR A N 1
ATOM 776 C CA . THR A 1 101 ? 28.812 -6.969 -41.987 1.00 61.53 101 THR A CA 1
ATOM 777 C C . THR A 1 101 ? 29.521 -6.493 -43.258 1.00 61.53 101 THR A C 1
ATOM 779 O O . THR A 1 101 ? 29.163 -5.430 -43.764 1.00 61.53 101 THR A O 1
ATOM 782 N N . PRO A 1 102 ? 30.520 -7.226 -43.791 1.00 57.53 102 PRO A N 1
ATOM 783 C CA . PRO A 1 102 ? 31.043 -6.919 -45.110 1.00 57.53 102 PRO A CA 1
ATOM 784 C C . PRO A 1 102 ? 29.951 -7.250 -46.128 1.00 57.53 102 PRO A C 1
ATOM 786 O O . PRO A 1 102 ? 29.341 -8.321 -46.072 1.00 57.53 102 PRO A O 1
ATOM 789 N N . GLU A 1 103 ? 29.691 -6.322 -47.040 1.00 56.25 103 GLU A N 1
ATOM 790 C CA . GLU A 1 103 ? 28.749 -6.488 -48.141 1.00 56.25 103 GLU A CA 1
ATOM 791 C C . GLU A 1 103 ? 29.075 -7.772 -48.927 1.00 56.25 103 GLU A C 1
ATOM 793 O O . GLU A 1 103 ? 29.983 -7.804 -49.754 1.00 56.25 103 GLU A O 1
ATOM 798 N N . THR A 1 104 ? 28.332 -8.854 -48.693 1.00 46.62 104 THR A N 1
ATOM 799 C CA . THR A 1 104 ? 28.254 -9.978 -49.634 1.00 46.62 104 THR A CA 1
ATOM 800 C C . THR A 1 104 ? 26.877 -9.939 -50.274 1.00 46.62 104 THR A C 1
ATOM 802 O O . THR A 1 104 ? 25.936 -10.628 -49.894 1.00 46.62 104 THR A O 1
ATOM 805 N N . SER A 1 105 ? 26.766 -9.039 -51.250 1.00 51.75 105 SER A N 1
ATOM 806 C CA . SER A 1 105 ? 25.662 -8.994 -52.199 1.00 51.75 105 SER A CA 1
ATOM 807 C C . SER A 1 105 ? 25.732 -10.227 -53.097 1.00 51.75 105 SER A C 1
ATOM 809 O O . SER A 1 105 ? 26.598 -10.300 -53.963 1.00 51.75 105 SER A O 1
ATOM 811 N N . HIS A 1 106 ? 24.848 -11.202 -52.879 1.00 49.31 106 HIS A N 1
ATOM 812 C CA . HIS A 1 106 ? 24.133 -11.876 -53.965 1.00 49.31 106 HIS A CA 1
ATOM 813 C C . HIS A 1 106 ? 22.990 -12.742 -53.404 1.00 49.31 106 HIS A C 1
ATOM 815 O O . HIS A 1 106 ? 23.221 -13.744 -52.736 1.00 49.31 106 HIS A O 1
ATOM 821 N N . ASN A 1 107 ? 21.761 -12.360 -53.768 1.00 52.00 107 ASN A N 1
ATOM 822 C CA . ASN A 1 107 ? 20.477 -13.057 -53.594 1.00 52.00 107 ASN A CA 1
ATOM 823 C C . ASN A 1 107 ? 19.778 -13.028 -52.219 1.00 52.00 107 ASN A C 1
ATOM 825 O O . ASN A 1 107 ? 19.837 -13.979 -51.449 1.00 52.00 107 ASN A O 1
ATOM 829 N N . GLY A 1 108 ? 18.921 -12.007 -52.064 1.00 55.50 108 GLY A N 1
ATOM 830 C CA . GLY A 1 108 ? 17.622 -12.123 -51.386 1.00 55.50 108 GLY A CA 1
ATOM 831 C C . GLY A 1 108 ? 17.550 -11.560 -49.966 1.00 55.50 108 GLY A C 1
ATOM 832 O O . GLY A 1 108 ? 17.731 -12.320 -49.032 1.00 55.50 108 GLY A O 1
ATOM 833 N N . SER A 1 109 ? 17.212 -10.263 -49.854 1.00 54.47 109 SER A N 1
ATOM 834 C CA . SER A 1 109 ? 16.602 -9.535 -48.709 1.00 54.47 109 SER A CA 1
ATOM 835 C C . SER A 1 109 ? 17.161 -9.821 -47.293 1.00 54.47 109 SER A C 1
ATOM 837 O O . SER A 1 109 ? 17.068 -10.929 -46.790 1.00 54.47 109 SER A O 1
ATOM 839 N N . VAL A 1 110 ? 17.665 -8.851 -46.519 1.00 50.44 110 VAL A N 1
ATOM 840 C CA . VAL A 1 110 ? 16.942 -7.676 -45.992 1.00 50.44 110 VAL A CA 1
ATOM 841 C C . VAL A 1 110 ? 17.897 -6.505 -45.697 1.00 50.44 110 VAL A C 1
ATOM 843 O O . VAL A 1 110 ? 19.029 -6.670 -45.255 1.00 50.44 110 VAL A O 1
ATOM 846 N N . ILE A 1 111 ? 17.346 -5.320 -45.938 1.00 65.25 111 ILE A N 1
ATOM 847 C CA . ILE A 1 111 ? 17.786 -3.953 -45.654 1.00 65.25 111 ILE A CA 1
ATOM 848 C C . ILE A 1 111 ? 17.746 -3.692 -44.143 1.00 65.25 111 ILE A C 1
ATOM 850 O O . ILE A 1 111 ? 16.705 -3.953 -43.549 1.00 65.25 111 ILE A O 1
ATOM 854 N N . VAL A 1 112 ? 18.762 -3.057 -43.549 1.00 53.72 112 VAL A N 1
ATOM 855 C CA . VAL A 1 112 ? 18.542 -2.175 -42.387 1.00 53.72 112 VAL A CA 1
ATOM 856 C C . VAL A 1 112 ? 19.504 -0.983 -42.450 1.00 53.72 112 VAL A C 1
ATOM 858 O O . VAL A 1 112 ? 20.572 -0.988 -41.846 1.00 53.72 112 VAL A O 1
ATOM 861 N N . SER A 1 113 ? 19.105 0.047 -43.199 1.00 65.19 113 SER A N 1
ATOM 862 C CA . SER A 1 113 ? 19.566 1.415 -42.956 1.00 65.19 113 SER A CA 1
ATOM 863 C C . SER A 1 113 ? 18.625 2.001 -41.913 1.00 65.19 113 SER A C 1
ATOM 865 O O . SER A 1 113 ? 17.425 2.096 -42.161 1.00 65.19 113 SER A O 1
ATOM 867 N N . TYR A 1 114 ? 19.158 2.380 -40.759 1.00 62.38 114 TYR A N 1
ATOM 868 C CA . TYR A 1 114 ? 18.510 3.363 -39.896 1.00 62.38 114 TYR A CA 1
ATOM 869 C C . TYR A 1 114 ? 19.557 4.382 -39.454 1.00 62.38 114 TYR A C 1
ATOM 871 O O . TYR A 1 114 ? 19.916 4.417 -38.285 1.00 62.38 114 TYR A O 1
ATOM 879 N N . TYR A 1 115 ? 20.098 5.114 -40.430 1.00 50.88 115 TYR A N 1
ATOM 880 C CA . TYR A 1 115 ? 20.094 6.579 -40.543 1.00 50.88 115 TYR A CA 1
ATOM 881 C C . TYR A 1 115 ? 20.066 6.926 -42.038 1.00 50.88 115 TYR A C 1
ATOM 883 O O . TYR A 1 115 ? 20.489 6.055 -42.841 1.00 50.88 115 TYR A O 1
#